Protein AF-A0ABD6Z3A2-F1 (afdb_monomer_lite)

InterPro domains:
  IPR036390 Winged helix DNA-binding domain superfamily [SSF46785] (5-78)

Radius of gyration: 15.73 Å; chains: 1; bounding box: 42×33×43 Å

Organism: Enterococcus casseliflavus (NCBI:txid37734)

pLDDT: mean 87.94, std 14.03, range [37.53, 97.94]

Secondary structure (DSSP, 8-state):
----S----HHHHHHHHHHHTSTT-B-HHHHHHH-TTS-HHHHHHHHHHHHHTTSEEEEE-SSSSS-PEEEEESS-HHHHHHHHH-HHHHHHHHHHHHHHHHT-

Structure (mmCIF, N/CA/C/O backbone):
data_AF-A0ABD6Z3A2-F1
#
_entry.id   AF-A0ABD6Z3A2-F1
#
loop_
_atom_site.group_PDB
_atom_site.id
_atom_site.type_symbol
_atom_site.label_atom_id
_atom_site.label_alt_id
_atom_site.label_comp_id
_atom_site.label_asym_id
_atom_site.label_entity_id
_atom_site.label_seq_id
_atom_site.pdbx_PDB_ins_code
_atom_site.Cartn_x
_atom_site.Cartn_y
_atom_site.Cartn_z
_atom_site.occupancy
_atom_site.B_iso_or_equiv
_atom_site.auth_seq_id
_atom_site.auth_comp_id
_atom_site.auth_asym_id
_atom_site.auth_atom_id
_atom_site.pdbx_PDB_model_num
ATOM 1 N N . MET A 1 1 ? -0.165 -19.180 -7.393 1.00 37.72 1 MET A N 1
ATOM 2 C CA . MET A 1 1 ? -1.365 -18.333 -7.566 1.00 37.72 1 MET A CA 1
ATOM 3 C C . MET A 1 1 ? -0.959 -17.129 -8.413 1.00 37.72 1 MET A C 1
ATOM 5 O O . MET A 1 1 ? -0.158 -16.334 -7.949 1.00 37.72 1 MET A O 1
ATOM 9 N N . LYS A 1 2 ? -1.377 -17.059 -9.688 1.00 37.53 2 LYS A N 1
ATOM 10 C CA . LYS A 1 2 ? -1.106 -15.896 -10.556 1.00 37.53 2 LYS A CA 1
ATOM 11 C C . LYS A 1 2 ? -1.943 -14.724 -10.041 1.00 37.53 2 LYS A C 1
ATOM 13 O O . LYS A 1 2 ? -3.163 -14.862 -9.973 1.00 37.53 2 LYS A O 1
ATOM 18 N N . LEU A 1 3 ? -1.314 -13.604 -9.693 1.00 44.84 3 LEU A N 1
ATOM 19 C CA . LEU A 1 3 ? -2.020 -12.341 -9.489 1.00 44.84 3 LEU A CA 1
ATOM 20 C C . LEU A 1 3 ? -2.655 -11.962 -10.837 1.00 44.84 3 LEU A C 1
ATOM 22 O O . LEU A 1 3 ? -1.975 -11.517 -11.758 1.00 44.84 3 LEU A O 1
ATOM 26 N N . LYS A 1 4 ? -3.961 -12.234 -10.987 1.00 45.59 4 LYS A N 1
ATOM 27 C CA . LYS A 1 4 ? -4.808 -11.587 -12.003 1.00 45.59 4 LYS A CA 1
ATOM 28 C C . LYS A 1 4 ? -4.555 -10.085 -11.882 1.00 45.59 4 LYS A C 1
ATOM 30 O O . LYS A 1 4 ? -4.406 -9.630 -10.750 1.00 45.59 4 LYS A O 1
ATOM 35 N N . MET A 1 5 ? -4.479 -9.367 -13.011 1.00 50.47 5 MET A N 1
ATOM 36 C CA . MET A 1 5 ? -4.278 -7.912 -13.045 1.00 50.47 5 MET A CA 1
ATOM 37 C C . MET A 1 5 ? -4.914 -7.256 -11.821 1.00 50.47 5 MET A C 1
ATOM 39 O O . MET A 1 5 ? -6.110 -7.407 -11.588 1.00 50.47 5 MET A O 1
ATOM 43 N N . VAL A 1 6 ? -4.047 -6.644 -11.022 1.00 63.06 6 VAL A N 1
ATOM 44 C CA . VAL A 1 6 ? -4.310 -6.004 -9.739 1.00 63.06 6 VAL A CA 1
ATOM 45 C C . VAL A 1 6 ? -5.580 -5.161 -9.853 1.00 63.06 6 VAL A C 1
ATOM 47 O O . VAL A 1 6 ? -5.559 -4.092 -10.454 1.00 63.06 6 VAL A O 1
ATOM 50 N N . ASP A 1 7 ? -6.696 -5.654 -9.311 1.00 77.06 7 ASP A N 1
ATOM 51 C CA . ASP A 1 7 ? -7.999 -4.980 -9.366 1.00 77.06 7 ASP A CA 1
ATOM 52 C C . ASP A 1 7 ? -8.056 -3.889 -8.282 1.00 77.06 7 ASP A C 1
ATOM 54 O O . ASP A 1 7 ? -8.875 -3.900 -7.357 1.00 77.06 7 ASP A O 1
ATOM 58 N N . LEU A 1 8 ? -7.064 -2.995 -8.316 1.00 90.44 8 LEU A N 1
ATOM 59 C CA . LEU A 1 8 ? -6.988 -1.819 -7.465 1.00 90.44 8 LEU A CA 1
ATOM 60 C C . LEU A 1 8 ? -7.558 -0.635 -8.230 1.00 90.44 8 LEU A C 1
ATOM 62 O O . LEU A 1 8 ? -7.088 -0.249 -9.299 1.00 90.44 8 LEU A O 1
ATOM 66 N N . THR A 1 9 ? -8.546 0.003 -7.624 1.00 93.62 9 THR A N 1
ATOM 67 C CA . THR A 1 9 ? -8.982 1.329 -8.037 1.00 93.62 9 THR A CA 1
ATOM 68 C C . THR A 1 9 ? -7.838 2.330 -7.869 1.00 93.62 9 THR A C 1
ATOM 70 O O . THR A 1 9 ? -6.937 2.160 -7.043 1.00 93.62 9 THR A O 1
ATOM 73 N N . LYS A 1 10 ? -7.908 3.451 -8.594 1.00 93.31 10 LYS A N 1
ATOM 74 C CA . LYS A 1 10 ? -6.908 4.528 -8.501 1.00 93.31 10 LYS A CA 1
ATOM 75 C C . LYS A 1 10 ? -6.663 4.994 -7.059 1.00 93.31 10 LYS A C 1
ATOM 77 O O . LYS A 1 10 ? -5.534 5.318 -6.707 1.00 93.31 10 LYS A O 1
ATOM 82 N N . ILE A 1 11 ? -7.708 5.052 -6.230 1.00 95.31 11 ILE A N 1
ATOM 83 C CA . ILE A 1 11 ? -7.574 5.475 -4.832 1.00 95.31 11 ILE A CA 1
ATOM 84 C C . ILE A 1 11 ? -6.907 4.404 -3.966 1.00 95.31 11 ILE A C 1
ATOM 86 O O . ILE A 1 11 ? -6.045 4.745 -3.163 1.00 95.31 11 ILE A O 1
ATOM 90 N N . GLU A 1 12 ? -7.246 3.128 -4.159 1.00 96.12 12 GLU A N 1
ATOM 91 C CA . GLU A 1 12 ? -6.600 2.022 -3.444 1.00 96.12 12 GLU A CA 1
ATOM 92 C C . GLU A 1 12 ? -5.116 1.943 -3.784 1.00 96.12 12 GLU A C 1
ATOM 94 O O . GLU A 1 12 ? -4.291 1.816 -2.885 1.00 9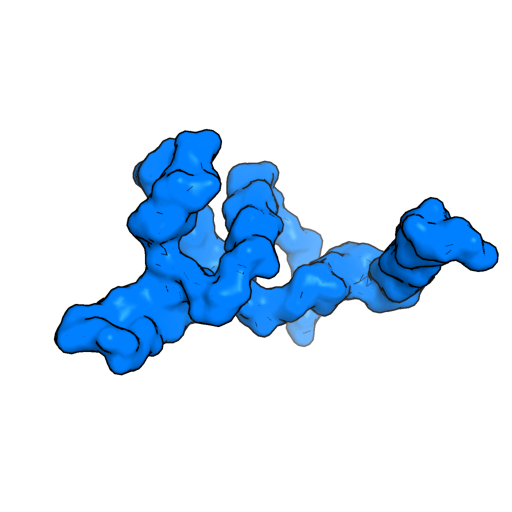6.12 12 GLU A O 1
ATOM 99 N N . TYR A 1 13 ? -4.771 2.122 -5.059 1.00 94.56 13 TYR A N 1
ATOM 100 C CA . TYR A 1 13 ? -3.383 2.194 -5.491 1.00 94.56 13 TYR A CA 1
ATOM 101 C C . TYR A 1 13 ? -2.628 3.335 -4.799 1.00 94.56 13 TYR A C 1
ATOM 103 O O . TYR A 1 13 ? -1.562 3.119 -4.233 1.00 94.56 13 TYR A O 1
ATOM 111 N N . ARG A 1 14 ? -3.193 4.551 -4.786 1.00 95.69 14 ARG A N 1
ATOM 112 C CA . ARG A 1 14 ? -2.555 5.704 -4.131 1.00 95.69 14 ARG A CA 1
ATOM 113 C C . ARG A 1 14 ? -2.334 5.474 -2.638 1.00 95.69 14 ARG A C 1
ATOM 115 O O . ARG A 1 14 ? -1.250 5.764 -2.151 1.00 95.69 14 ARG A O 1
ATOM 122 N N . VAL A 1 15 ? -3.332 4.939 -1.934 1.00 97.25 15 VAL A N 1
ATOM 123 C CA . VAL A 1 15 ? -3.203 4.627 -0.503 1.00 97.25 15 VAL A CA 1
ATOM 124 C C . VAL A 1 15 ? -2.149 3.545 -0.271 1.00 97.25 15 VAL A C 1
ATOM 126 O O . VAL A 1 15 ? -1.327 3.698 0.628 1.00 97.25 15 VAL A O 1
ATOM 129 N N . LEU A 1 16 ? -2.122 2.491 -1.093 1.00 96.12 16 LEU A N 1
ATOM 130 C CA . LEU A 1 16 ? -1.118 1.432 -0.990 1.00 96.12 16 LEU A CA 1
ATOM 131 C C . LEU A 1 16 ? 0.307 1.977 -1.178 1.00 96.12 16 LEU A C 1
ATOM 133 O O . LEU A 1 16 ? 1.186 1.647 -0.387 1.00 96.12 16 LEU A O 1
ATOM 137 N N . ILE A 1 17 ? 0.530 2.852 -2.165 1.00 94.94 17 ILE A N 1
ATOM 138 C CA . ILE A 1 17 ? 1.835 3.499 -2.372 1.00 94.94 17 ILE A CA 1
ATOM 139 C C . ILE A 1 17 ? 2.233 4.370 -1.175 1.00 94.94 17 ILE A C 1
ATOM 141 O O . ILE A 1 17 ? 3.359 4.257 -0.705 1.00 94.94 17 ILE A O 1
ATOM 145 N N . SER A 1 18 ? 1.321 5.159 -0.605 1.00 96.69 18 SER A N 1
ATOM 146 C CA . SER A 1 18 ? 1.618 5.934 0.610 1.00 96.69 18 SER A CA 1
ATOM 147 C C . SER A 1 18 ? 1.956 5.048 1.820 1.00 96.69 18 SER A C 1
ATOM 149 O O . SER A 1 18 ? 2.760 5.425 2.671 1.00 96.69 18 SER A O 1
ATOM 151 N N . LEU A 1 19 ? 1.376 3.846 1.915 1.00 96.56 19 LEU A N 1
ATOM 152 C CA . LEU A 1 19 ? 1.698 2.895 2.984 1.00 96.56 19 LEU A CA 1
ATOM 153 C C . LEU A 1 19 ? 3.109 2.306 2.851 1.00 96.56 19 LEU A C 1
ATOM 155 O O . LEU A 1 19 ? 3.710 1.976 3.871 1.00 96.56 19 LEU A O 1
ATOM 159 N N . TYR A 1 20 ? 3.671 2.231 1.640 1.00 95.44 20 TYR A N 1
ATOM 160 C CA . TYR A 1 20 ? 5.063 1.810 1.434 1.00 95.44 20 TYR A CA 1
ATOM 161 C C . TYR A 1 20 ? 6.091 2.771 2.038 1.00 95.44 20 TYR A C 1
ATOM 163 O O . TYR A 1 20 ? 7.190 2.349 2.384 1.00 95.44 20 TYR A O 1
ATOM 171 N N . GLU A 1 21 ? 5.732 4.040 2.225 1.00 93.75 21 GLU A N 1
ATOM 172 C CA . GLU A 1 21 ? 6.577 5.055 2.869 1.00 93.75 21 GLU A CA 1
ATOM 173 C C . GLU A 1 21 ? 6.478 5.037 4.411 1.00 93.75 21 GLU A C 1
ATOM 175 O O . GLU A 1 21 ? 7.005 5.923 5.093 1.00 93.75 21 GLU A O 1
ATOM 180 N N . CYS A 1 22 ? 5.724 4.096 4.986 1.00 92.56 22 CYS A N 1
ATOM 181 C CA . CYS A 1 22 ? 5.479 3.996 6.424 1.00 92.56 22 CYS A CA 1
ATOM 182 C C . CYS A 1 22 ? 6.180 2.765 7.010 1.00 92.56 22 CYS A C 1
ATOM 184 O O . CYS A 1 22 ? 5.566 1.711 7.189 1.00 92.56 22 CYS A O 1
ATOM 186 N N . GLU A 1 23 ? 7.469 2.909 7.325 1.00 85.69 23 GLU A N 1
ATOM 187 C CA . GLU A 1 23 ? 8.268 1.847 7.945 1.00 85.69 23 GLU A CA 1
ATOM 188 C C . GLU A 1 23 ? 7.617 1.306 9.229 1.00 85.69 23 GLU A C 1
ATOM 190 O O . GLU A 1 23 ? 7.171 2.065 10.090 1.00 85.69 23 GLU A O 1
ATOM 195 N N . GLY A 1 24 ? 7.566 -0.023 9.364 1.00 84.38 24 GLY A N 1
ATOM 196 C CA . GLY A 1 24 ? 6.998 -0.692 10.541 1.00 84.38 24 GLY A CA 1
ATOM 197 C C . GLY A 1 24 ? 5.466 -0.659 10.638 1.00 84.38 24 GLY A C 1
ATOM 198 O O . GLY A 1 24 ? 4.913 -1.089 11.651 1.00 84.38 24 GLY A O 1
ATOM 199 N N . GLY A 1 25 ? 4.784 -0.178 9.595 1.00 91.62 25 GLY A N 1
ATOM 200 C CA . GLY A 1 25 ? 3.331 -0.068 9.549 1.00 91.62 25 GLY A CA 1
ATOM 201 C C . GLY A 1 25 ? 2.790 1.155 10.288 1.00 91.62 25 GLY A C 1
ATOM 202 O O . GLY A 1 25 ? 3.481 1.840 11.042 1.00 91.62 25 GLY A O 1
ATOM 203 N N . ILE A 1 26 ? 1.518 1.467 10.048 1.00 95.00 26 ILE A N 1
ATOM 204 C CA . ILE A 1 26 ? 0.894 2.695 10.549 1.00 95.00 26 ILE A CA 1
ATOM 205 C C . ILE A 1 26 ? -0.546 2.451 10.988 1.00 95.00 26 ILE A C 1
ATOM 207 O O . ILE A 1 26 ? -1.256 1.620 10.426 1.00 95.00 26 ILE A O 1
ATOM 211 N N . THR A 1 27 ? -1.009 3.185 11.999 1.00 95.12 27 THR A N 1
ATOM 212 C CA . THR A 1 27 ? -2.432 3.183 12.357 1.00 95.12 27 THR A CA 1
ATOM 213 C C . THR A 1 27 ? -3.222 4.013 11.349 1.00 95.12 27 THR A C 1
ATOM 215 O O . THR A 1 27 ? -2.724 5.014 10.834 1.00 95.12 27 THR A O 1
ATOM 218 N N . LYS A 1 28 ? -4.498 3.684 11.111 1.00 95.38 28 LYS A N 1
ATOM 219 C CA . LYS A 1 28 ? -5.352 4.483 10.208 1.00 95.38 28 LYS A CA 1
ATOM 220 C C . LYS A 1 28 ? -5.411 5.963 10.608 1.00 95.38 28 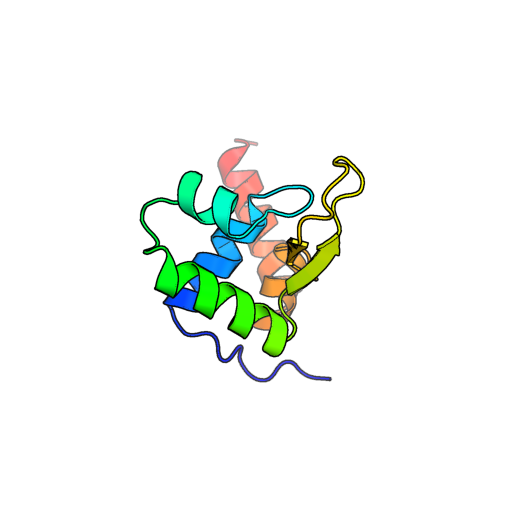LYS A C 1
ATOM 222 O O . LYS A 1 28 ? -5.405 6.848 9.756 1.00 95.38 28 LYS A O 1
ATOM 227 N N . ARG A 1 29 ? -5.423 6.237 11.917 1.00 94.00 29 ARG A N 1
ATOM 228 C CA . ARG A 1 29 ? -5.444 7.600 12.459 1.00 94.00 29 ARG A CA 1
ATOM 229 C C . ARG A 1 29 ? -4.175 8.363 12.099 1.00 94.00 29 ARG A C 1
ATOM 231 O O . ARG A 1 29 ? -4.257 9.511 11.672 1.00 94.00 29 ARG A O 1
ATOM 238 N N . ASN A 1 30 ? -3.015 7.735 12.276 1.00 94.69 30 ASN A N 1
ATOM 239 C CA . ASN A 1 30 ? -1.735 8.360 11.957 1.00 94.69 30 ASN A CA 1
ATOM 240 C C . ASN A 1 30 ? -1.529 8.473 10.444 1.00 94.69 30 ASN A C 1
ATOM 242 O O . ASN A 1 30 ? -0.969 9.467 9.997 1.00 94.69 30 ASN A O 1
ATOM 246 N N . PHE A 1 31 ? -2.060 7.531 9.660 1.00 96.75 31 PHE A N 1
ATOM 247 C CA . PHE A 1 31 ? -2.062 7.611 8.201 1.00 96.75 31 PHE A CA 1
ATOM 248 C C . PHE A 1 31 ? -2.760 8.882 7.707 1.00 96.75 31 PHE A C 1
ATOM 250 O O . PHE A 1 31 ? -2.158 9.656 6.975 1.00 96.75 31 PHE A O 1
ATOM 257 N N . VAL A 1 32 ? -3.982 9.160 8.173 1.00 96.62 32 VAL A N 1
ATOM 258 C CA . VAL A 1 32 ? -4.729 10.367 7.764 1.00 96.62 32 VAL A CA 1
ATOM 259 C C . VAL A 1 32 ? -4.057 11.658 8.249 1.00 96.62 32 VAL A C 1
ATOM 261 O O . VAL A 1 32 ? -4.144 12.681 7.580 1.00 96.62 32 VAL A O 1
ATOM 264 N N . LYS A 1 33 ? -3.360 11.630 9.393 1.00 95.75 33 LYS A N 1
ATOM 265 C CA . LYS A 1 33 ? -2.557 12.779 9.849 1.00 95.75 33 LYS A CA 1
ATOM 266 C C . LYS A 1 33 ? -1.344 13.036 8.951 1.00 95.75 33 LYS A C 1
ATOM 268 O O . LYS A 1 33 ? -1.015 14.193 8.721 1.00 95.75 33 LYS A O 1
ATOM 273 N N . LYS A 1 34 ? -0.675 11.972 8.492 1.00 96.62 34 LYS A N 1
ATOM 274 C CA . LYS A 1 34 ? 0.511 12.054 7.626 1.00 96.62 34 LYS A CA 1
ATOM 275 C C . LYS A 1 34 ? 0.139 12.425 6.185 1.00 96.62 34 LYS A C 1
ATOM 277 O O . LYS A 1 34 ? 0.863 13.195 5.569 1.00 96.62 34 LYS A O 1
ATOM 282 N N . TYR A 1 35 ? -0.998 11.928 5.699 1.00 96.38 35 TYR A N 1
ATOM 283 C CA . TYR A 1 35 ? -1.504 12.130 4.339 1.00 96.38 35 TYR A CA 1
ATOM 284 C C . TYR A 1 35 ? -2.903 12.778 4.362 1.00 96.38 35 TYR A C 1
ATOM 286 O O . TYR A 1 35 ? -3.917 12.104 4.119 1.00 96.38 35 TYR A O 1
ATOM 294 N N . PRO A 1 36 ? -2.995 14.080 4.704 1.00 95.06 36 PRO A N 1
ATOM 295 C CA . PRO A 1 36 ? -4.267 14.786 4.876 1.00 95.06 36 PRO A CA 1
ATOM 296 C C . PRO A 1 36 ? -5.066 14.945 3.574 1.00 95.06 36 PRO A C 1
ATOM 298 O O . PRO A 1 36 ? -6.253 15.276 3.616 1.00 95.06 36 PRO A O 1
ATOM 301 N N . GLU A 1 37 ? -4.461 14.688 2.412 1.00 94.94 37 GLU A N 1
ATOM 302 C CA . GLU A 1 37 ? -5.153 14.651 1.125 1.00 94.94 37 GLU A CA 1
ATOM 303 C C . GLU A 1 37 ? -6.177 13.507 1.024 1.00 94.94 37 GLU A C 1
ATOM 305 O O . GLU A 1 37 ? -7.091 13.562 0.192 1.00 94.94 37 GLU A O 1
ATOM 310 N N . PHE A 1 38 ? -6.059 12.472 1.864 1.00 95.25 38 PHE A N 1
ATOM 311 C CA . PHE A 1 38 ? -7.056 11.414 1.960 1.00 95.25 38 PHE A CA 1
ATOM 312 C C . PHE A 1 38 ? -8.096 11.749 3.032 1.00 95.25 38 PHE A C 1
ATOM 314 O O . PHE A 1 38 ? -7.808 11.811 4.226 1.00 95.25 38 PHE A O 1
ATOM 321 N N . LYS A 1 39 ? -9.361 11.892 2.617 1.00 93.31 39 LYS A N 1
ATOM 322 C CA . LYS A 1 39 ? -10.485 12.066 3.551 1.00 93.31 39 LYS A CA 1
ATOM 323 C C . LYS A 1 39 ? -10.555 10.889 4.527 1.00 93.31 39 LYS A C 1
ATOM 325 O O . LYS A 1 39 ? -10.505 9.740 4.093 1.00 93.31 39 LYS A O 1
ATOM 330 N N . LEU A 1 40 ? -10.774 11.173 5.814 1.00 94.44 40 LEU A N 1
ATOM 331 C CA . LEU A 1 40 ? -10.725 10.186 6.902 1.00 94.44 40 LEU A CA 1
ATOM 332 C C . LEU A 1 40 ? -11.533 8.911 6.612 1.00 94.44 40 LEU A C 1
ATOM 334 O O . LEU A 1 40 ? -10.971 7.818 6.601 1.00 94.44 40 LEU A O 1
ATOM 338 N N . ASN A 1 41 ? -12.826 9.046 6.304 1.00 94.31 41 ASN A N 1
ATOM 339 C CA . ASN A 1 41 ? -13.697 7.891 6.047 1.00 94.31 41 ASN A CA 1
ATOM 340 C C . ASN A 1 41 ? -13.255 7.095 4.811 1.00 94.31 41 ASN A C 1
ATOM 342 O O . ASN A 1 41 ? -13.314 5.868 4.803 1.00 94.31 41 ASN A O 1
ATOM 346 N N . THR A 1 42 ? -12.783 7.788 3.772 1.00 93.62 42 THR A N 1
ATOM 347 C CA . THR A 1 42 ? -12.296 7.154 2.543 1.00 93.62 42 THR A CA 1
ATOM 348 C C . THR A 1 42 ? -11.004 6.389 2.796 1.00 93.62 42 THR A C 1
ATOM 350 O O . THR A 1 42 ? -10.905 5.238 2.387 1.00 93.62 42 THR A O 1
ATOM 353 N N . ALA A 1 43 ? -10.041 6.989 3.499 1.00 96.88 43 ALA A N 1
ATOM 354 C CA . ALA A 1 43 ? -8.781 6.339 3.842 1.00 96.88 43 ALA A CA 1
ATOM 355 C C . ALA A 1 43 ? -9.020 5.067 4.663 1.00 96.88 43 ALA A C 1
ATOM 357 O O . ALA A 1 43 ? -8.469 4.016 4.352 1.00 96.88 43 ALA A O 1
ATOM 358 N N . TYR A 1 44 ? -9.891 5.145 5.672 1.00 97.44 44 TYR A N 1
ATOM 359 C CA . TYR A 1 44 ? -10.191 4.013 6.545 1.00 97.44 44 TYR A CA 1
ATOM 360 C C . TYR A 1 44 ? -10.803 2.848 5.765 1.00 97.44 44 TYR A C 1
ATOM 362 O O . TYR A 1 44 ? -10.323 1.723 5.891 1.00 97.44 44 TYR A O 1
ATOM 370 N N . LEU A 1 45 ? -11.805 3.138 4.929 1.00 97.56 45 LEU A N 1
ATOM 371 C CA . LEU A 1 45 ? -12.470 2.150 4.082 1.00 97.56 45 LEU A CA 1
ATOM 372 C C . LEU A 1 45 ? -11.508 1.518 3.069 1.00 97.56 45 LEU A C 1
ATOM 374 O O . LEU A 1 45 ? -11.566 0.319 2.820 1.00 97.56 45 LEU A O 1
ATOM 378 N N . VAL A 1 46 ? -10.633 2.322 2.464 1.00 97.94 46 VAL A N 1
ATOM 379 C CA . VAL A 1 46 ? -9.651 1.838 1.489 1.00 97.94 46 VAL A CA 1
ATOM 380 C C . VAL A 1 46 ? -8.614 0.936 2.154 1.00 97.94 46 VAL A C 1
ATOM 382 O O . VAL A 1 46 ? -8.286 -0.103 1.591 1.00 97.94 46 VAL A O 1
ATOM 385 N N . ILE A 1 47 ? -8.141 1.280 3.355 1.00 97.75 47 ILE A N 1
ATOM 386 C CA . ILE A 1 47 ? -7.225 0.422 4.119 1.00 97.75 47 ILE A CA 1
ATOM 387 C C . ILE A 1 47 ? -7.885 -0.929 4.425 1.00 97.75 47 ILE A C 1
ATOM 389 O O . ILE A 1 47 ? -7.252 -1.956 4.209 1.00 97.75 47 ILE A O 1
ATOM 393 N N . ASP A 1 48 ? -9.154 -0.950 4.848 1.00 96.69 48 ASP A N 1
ATOM 394 C CA . ASP A 1 48 ? -9.879 -2.213 5.079 1.00 96.69 48 ASP A CA 1
ATOM 395 C C . ASP A 1 48 ? -9.993 -3.051 3.802 1.00 96.69 48 ASP A C 1
ATOM 397 O O . ASP A 1 48 ? -9.649 -4.228 3.801 1.00 96.69 48 ASP A O 1
ATOM 401 N N . ARG A 1 49 ? -10.360 -2.433 2.675 1.00 96.62 49 ARG A N 1
ATOM 402 C CA . ARG A 1 49 ? -10.426 -3.137 1.383 1.00 96.62 49 ARG A CA 1
ATOM 403 C C . ARG A 1 49 ? -9.078 -3.700 0.945 1.00 96.62 49 ARG A C 1
ATOM 405 O O . ARG A 1 49 ? -9.030 -4.767 0.342 1.00 96.62 49 ARG A O 1
ATOM 412 N N . LEU A 1 50 ? -7.986 -2.986 1.207 1.00 96.31 50 LEU A N 1
ATOM 413 C CA . LEU A 1 50 ? -6.639 -3.459 0.898 1.00 96.31 50 LEU A CA 1
ATOM 414 C C . LEU A 1 50 ? -6.229 -4.646 1.788 1.00 96.31 50 LEU A C 1
ATOM 416 O O . LEU A 1 50 ? -5.511 -5.525 1.308 1.00 96.31 50 LEU A O 1
ATOM 420 N N . VAL A 1 51 ? -6.707 -4.706 3.036 1.00 96.06 51 VAL A N 1
ATOM 421 C CA . VAL A 1 51 ? -6.583 -5.899 3.895 1.00 96.06 51 VAL A CA 1
ATOM 422 C C . VAL A 1 51 ? -7.395 -7.056 3.312 1.00 96.06 51 VAL A C 1
ATOM 424 O O . VAL A 1 51 ? -6.836 -8.126 3.088 1.00 96.06 51 VAL A O 1
ATOM 427 N N . ASP A 1 52 ? -8.670 -6.835 2.977 1.00 94.81 52 ASP A N 1
ATOM 428 C CA . ASP A 1 52 ? -9.555 -7.873 2.421 1.00 94.81 52 ASP A CA 1
ATOM 429 C C . ASP A 1 52 ? -9.018 -8.456 1.103 1.00 94.81 52 ASP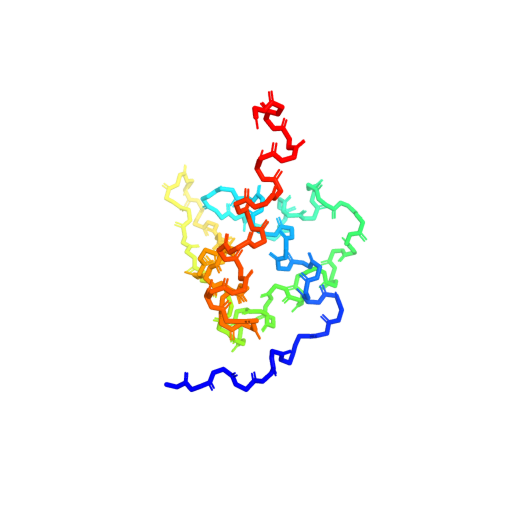 A C 1
ATOM 431 O O . ASP A 1 52 ? -9.150 -9.648 0.826 1.00 94.81 52 ASP A O 1
ATOM 435 N N . LYS A 1 53 ? -8.373 -7.615 0.288 1.00 93.31 53 LYS A N 1
ATOM 436 C CA . LYS A 1 53 ? -7.722 -8.010 -0.969 1.00 93.31 53 LYS 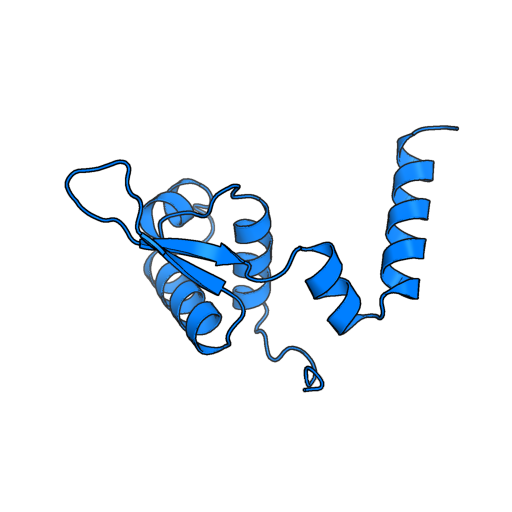A CA 1
ATOM 437 C C . LYS A 1 53 ? -6.351 -8.674 -0.775 1.00 93.31 53 LYS A C 1
ATOM 439 O O . LYS A 1 53 ? -5.754 -9.107 -1.759 1.00 93.31 53 LYS A O 1
ATOM 444 N N . GLY A 1 54 ? -5.839 -8.750 0.454 1.00 93.56 54 GLY A N 1
ATOM 445 C CA . GLY A 1 54 ? -4.559 -9.387 0.766 1.00 93.56 54 GLY A CA 1
ATOM 446 C C . GLY A 1 54 ? -3.329 -8.580 0.340 1.00 93.56 54 GLY A C 1
ATOM 447 O O . GLY A 1 54 ? -2.297 -9.171 0.027 1.00 93.56 54 GLY A O 1
ATOM 448 N N . TYR A 1 55 ? -3.422 -7.247 0.299 1.00 94.19 55 TYR A N 1
ATOM 449 C CA . TYR A 1 55 ? -2.267 -6.365 0.067 1.00 94.19 55 TYR A CA 1
ATOM 450 C C . TYR A 1 55 ? -1.610 -5.897 1.367 1.00 94.19 55 TYR A C 1
ATOM 452 O O . TYR A 1 55 ? -0.413 -5.605 1.373 1.00 94.19 55 TYR A O 1
ATOM 460 N N . LEU A 1 56 ? -2.381 -5.821 2.455 1.00 96.12 56 LEU A N 1
ATOM 461 C CA . LEU A 1 56 ? -1.912 -5.362 3.759 1.00 96.12 56 LEU A CA 1
ATOM 462 C C . LEU A 1 56 ? -2.041 -6.460 4.806 1.00 96.12 56 LEU A C 1
ATOM 464 O O . LEU A 1 56 ? -3.037 -7.181 4.848 1.00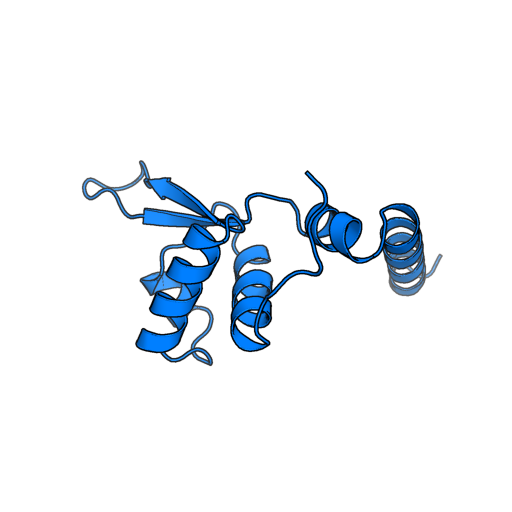 96.12 56 LEU A O 1
ATOM 468 N N . GLU A 1 57 ? -1.058 -6.525 5.690 1.00 94.38 57 GLU A N 1
ATOM 469 C CA . GLU A 1 57 ? -1.155 -7.250 6.949 1.00 94.38 57 GLU A CA 1
ATOM 470 C C . GLU A 1 57 ? -1.599 -6.296 8.061 1.00 94.38 57 GLU A C 1
ATOM 472 O O . GLU A 1 57 ? -1.352 -5.087 8.025 1.00 94.38 57 GLU A O 1
ATOM 477 N N . MET A 1 58 ? -2.274 -6.861 9.059 1.00 93.31 58 MET A N 1
ATOM 478 C CA . MET A 1 58 ? -2.703 -6.155 10.256 1.00 93.31 58 MET A CA 1
ATOM 479 C C . MET A 1 58 ? -1.982 -6.757 11.459 1.00 93.31 58 MET A C 1
ATOM 481 O O . MET A 1 58 ? -2.251 -7.892 11.849 1.00 93.31 58 MET A O 1
ATOM 485 N N . ASN A 1 59 ? -1.111 -5.964 12.071 1.00 89.12 59 ASN A N 1
ATOM 486 C CA . ASN A 1 59 ? -0.359 -6.323 13.266 1.00 89.12 59 ASN A CA 1
ATOM 487 C C . ASN A 1 59 ? -0.809 -5.472 14.460 1.00 89.12 59 ASN A C 1
ATOM 489 O O . ASN A 1 59 ? -1.475 -4.450 14.301 1.00 89.12 59 ASN A O 1
ATOM 493 N N . TYR A 1 60 ? -0.440 -5.880 15.672 1.00 84.62 60 TYR A N 1
ATOM 494 C CA . TYR A 1 60 ? -0.709 -5.104 16.884 1.00 84.62 60 TYR A CA 1
ATOM 495 C C . TYR A 1 60 ? 0.569 -4.443 17.392 1.00 84.62 60 TYR A C 1
ATOM 497 O O . TYR A 1 60 ? 1.602 -5.098 17.554 1.00 84.62 60 TYR A O 1
ATOM 505 N N . SER A 1 61 ? 0.491 -3.144 17.682 1.00 76.44 61 SER A N 1
ATOM 506 C CA . SER A 1 61 ? 1.546 -2.436 18.402 1.00 76.44 61 SER A CA 1
ATOM 507 C C . SER A 1 61 ? 1.710 -3.042 19.795 1.00 76.44 61 SER A C 1
ATOM 509 O O . SER A 1 61 ? 0.755 -3.104 20.568 1.00 76.44 61 SER A O 1
ATOM 511 N N . LYS A 1 62 ? 2.938 -3.449 20.132 1.00 67.06 62 LYS A N 1
ATOM 512 C CA . LYS A 1 62 ? 3.312 -3.885 21.489 1.00 67.06 62 LYS A CA 1
ATOM 513 C C . LYS A 1 62 ? 3.728 -2.722 22.403 1.00 67.06 62 LYS A C 1
ATOM 515 O O . LYS A 1 62 ? 4.086 -2.962 23.548 1.00 67.06 62 LYS A O 1
ATOM 520 N N . LYS A 1 63 ? 3.759 -1.480 21.897 1.00 63.12 63 LYS A N 1
ATOM 521 C CA . LYS A 1 63 ? 4.371 -0.329 22.594 1.00 63.12 63 LYS A CA 1
ATOM 522 C C . LYS A 1 63 ? 3.453 0.381 23.592 1.00 63.12 63 LYS A C 1
ATOM 524 O O . LYS A 1 63 ? 3.943 1.201 24.358 1.00 63.12 63 LYS A O 1
ATOM 529 N N . THR A 1 64 ? 2.154 0.105 23.584 1.00 55.66 64 THR A N 1
ATOM 530 C CA . THR A 1 64 ? 1.164 0.821 24.400 1.00 55.66 64 THR A CA 1
ATOM 531 C C . THR A 1 64 ? 0.249 -0.157 25.129 1.00 55.66 64 THR A C 1
ATOM 533 O O . THR A 1 64 ? -0.057 -1.222 24.599 1.00 55.66 64 THR A O 1
ATOM 536 N N . GLU A 1 65 ? -0.221 0.223 26.325 1.00 56.28 65 GLU A N 1
ATOM 537 C CA . GLU A 1 65 ? -1.204 -0.542 27.123 1.00 56.28 65 GLU A CA 1
ATOM 538 C C . GLU A 1 65 ? -2.511 -0.810 26.351 1.00 56.28 65 GLU A C 1
ATOM 540 O O . GLU A 1 65 ? -3.223 -1.775 26.620 1.00 56.28 65 GLU A O 1
ATOM 545 N N . LEU A 1 66 ? -2.793 0.010 25.334 1.00 61.25 66 LEU A N 1
ATOM 546 C CA . LEU A 1 66 ? -3.832 -0.209 24.336 1.00 61.25 66 LEU A CA 1
ATOM 547 C C . LEU A 1 66 ? -3.195 -0.729 23.045 1.00 61.25 66 LEU A C 1
ATOM 549 O O . LEU A 1 66 ? -2.386 -0.046 22.414 1.00 61.25 66 LEU A O 1
ATOM 553 N N . SER A 1 67 ? -3.569 -1.941 22.644 1.00 73.25 67 SER A N 1
ATOM 554 C CA . SER A 1 67 ? -3.089 -2.587 21.422 1.00 73.25 67 SER A CA 1
ATOM 555 C C . SER A 1 67 ? -3.700 -1.898 20.196 1.00 73.25 67 SER A C 1
ATOM 557 O O . SER A 1 67 ? -4.848 -2.144 19.826 1.00 73.25 67 SER A O 1
ATOM 559 N N . GLU A 1 68 ? -2.939 -1.015 19.550 1.00 84.69 68 GLU A N 1
ATOM 560 C CA . GLU A 1 68 ? -3.370 -0.368 18.306 1.00 84.69 68 GLU A CA 1
ATOM 561 C C . GLU A 1 68 ? -3.049 -1.242 17.086 1.00 84.69 68 GLU A C 1
ATOM 563 O O . GLU A 1 68 ? -1.976 -1.842 16.996 1.00 84.69 68 GLU A O 1
ATOM 568 N N . LYS A 1 69 ? -3.979 -1.289 16.124 1.00 92.06 69 LYS A N 1
ATOM 569 C CA . LYS A 1 69 ? -3.795 -1.987 14.845 1.00 92.06 69 LYS A CA 1
ATOM 570 C C . LYS A 1 69 ? -2.874 -1.180 13.928 1.00 92.06 69 LYS A C 1
ATOM 572 O O . LYS A 1 69 ? -3.197 -0.043 13.571 1.00 92.06 69 LYS A O 1
ATOM 577 N N . LEU A 1 70 ? -1.763 -1.790 13.536 1.00 94.69 70 LEU A N 1
ATOM 578 C CA . LEU A 1 70 ? -0.813 -1.296 12.548 1.00 94.69 70 LEU A CA 1
ATOM 579 C C . LEU A 1 70 ? -1.045 -2.015 11.224 1.00 94.69 70 LEU A C 1
ATOM 581 O O . LEU A 1 70 ? -1.226 -3.230 11.199 1.00 94.69 70 LEU A O 1
ATOM 585 N N . PHE A 1 71 ? -1.032 -1.250 10.140 1.00 96.56 71 PHE A N 1
ATOM 586 C CA . PHE A 1 71 ? -1.226 -1.747 8.787 1.00 96.56 71 PHE A CA 1
ATOM 587 C C . PHE A 1 71 ? 0.054 -1.519 7.985 1.00 96.56 71 PHE A C 1
ATOM 589 O O . PHE A 1 71 ? 0.548 -0.388 7.934 1.00 96.56 71 PHE A O 1
ATOM 596 N N . SER A 1 72 ? 0.575 -2.579 7.373 1.00 95.62 72 SER A N 1
ATOM 597 C CA . SER A 1 72 ? 1.786 -2.566 6.541 1.00 95.62 72 SER A CA 1
ATOM 598 C C . SER A 1 72 ? 1.564 -3.367 5.254 1.00 95.62 72 SER A C 1
ATOM 600 O O . SER A 1 72 ? 0.803 -4.336 5.265 1.00 95.62 72 SER A O 1
ATOM 602 N N . PRO A 1 73 ? 2.202 -2.988 4.131 1.00 96.12 73 PRO A N 1
ATOM 603 C CA . PRO A 1 73 ? 2.211 -3.820 2.933 1.00 96.12 73 PRO A CA 1
ATOM 604 C C . PRO A 1 73 ? 2.848 -5.189 3.193 1.00 96.12 73 PRO A C 1
ATOM 606 O O . PRO A 1 73 ? 3.916 -5.267 3.792 1.00 96.12 73 PRO A O 1
ATOM 609 N N . ILE A 1 74 ? 2.215 -6.262 2.704 1.00 94.12 74 ILE A N 1
ATOM 610 C CA . ILE A 1 74 ? 2.710 -7.645 2.881 1.00 94.12 74 ILE A CA 1
ATOM 611 C C . ILE A 1 74 ? 3.986 -7.896 2.070 1.00 94.12 74 ILE A C 1
ATOM 613 O O . ILE A 1 74 ? 4.879 -8.626 2.490 1.00 94.12 74 ILE A O 1
ATOM 617 N N . LYS A 1 75 ? 4.051 -7.324 0.867 1.00 92.44 75 LYS A N 1
ATOM 618 C CA . LYS A 1 75 ? 5.175 -7.468 -0.063 1.00 92.44 75 LYS A CA 1
ATOM 619 C C . LYS A 1 75 ? 5.978 -6.192 -0.101 1.00 92.44 75 LYS A C 1
ATOM 621 O O . LYS A 1 75 ? 5.376 -5.132 0.022 1.00 92.44 75 LYS A O 1
ATOM 626 N N . SER A 1 76 ? 7.277 -6.280 -0.381 1.00 92.06 76 SER A N 1
ATOM 627 C CA . SER A 1 76 ? 8.085 -5.101 -0.701 1.00 92.06 76 SER A CA 1
ATOM 628 C C . SER A 1 76 ? 7.537 -4.375 -1.939 1.00 92.06 76 SER A C 1
ATOM 630 O O . SER A 1 76 ? 6.845 -4.969 -2.772 1.00 92.06 76 SER A O 1
ATOM 632 N N . ILE A 1 77 ? 7.854 -3.085 -2.083 1.00 9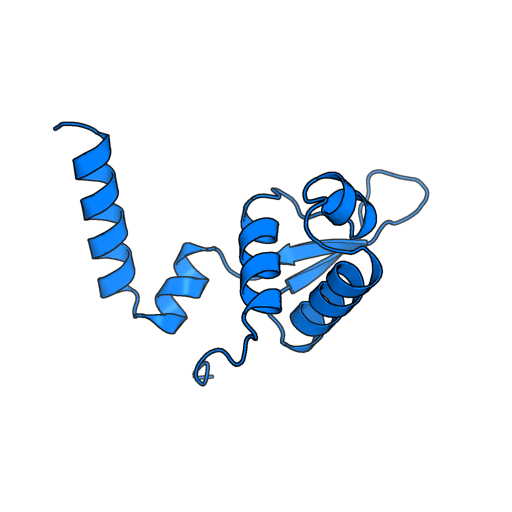1.81 77 ILE A N 1
ATOM 633 C CA . ILE A 1 77 ? 7.403 -2.301 -3.242 1.00 91.81 77 ILE A CA 1
ATOM 634 C C . ILE A 1 77 ? 7.944 -2.887 -4.556 1.00 91.81 77 ILE A C 1
ATOM 636 O O . ILE A 1 77 ? 7.237 -2.936 -5.562 1.00 91.81 77 ILE A O 1
ATOM 640 N N . THR A 1 78 ? 9.176 -3.401 -4.538 1.00 91.25 78 THR A N 1
ATOM 641 C CA . THR A 1 78 ? 9.807 -4.056 -5.686 1.00 91.25 78 THR A CA 1
ATOM 642 C C . THR A 1 78 ? 9.117 -5.362 -6.051 1.00 91.25 78 THR A C 1
ATOM 644 O O . THR A 1 78 ? 8.921 -5.612 -7.240 1.00 91.25 78 THR A O 1
ATOM 647 N N . ASP A 1 79 ? 8.697 -6.166 -5.071 1.00 92.38 79 ASP A N 1
ATOM 648 C CA . ASP A 1 79 ? 7.968 -7.414 -5.332 1.00 92.38 79 ASP A CA 1
ATOM 649 C C . ASP A 1 79 ? 6.574 -7.131 -5.893 1.00 92.38 79 ASP A C 1
ATOM 651 O O . ASP A 1 79 ? 6.170 -7.752 -6.875 1.00 92.38 79 ASP A O 1
ATOM 655 N N . PHE A 1 80 ? 5.867 -6.142 -5.333 1.00 91.56 80 PHE A N 1
ATOM 656 C CA . PHE A 1 80 ? 4.561 -5.710 -5.834 1.00 91.56 80 PHE A CA 1
ATOM 657 C C . PHE A 1 80 ? 4.617 -5.320 -7.316 1.00 91.56 80 PHE A C 1
ATOM 659 O O . PHE A 1 80 ? 3.807 -5.787 -8.121 1.00 91.56 80 PHE A O 1
ATOM 666 N N . TYR A 1 81 ? 5.602 -4.508 -7.704 1.00 91.00 81 TYR A N 1
ATOM 667 C CA . TYR A 1 81 ? 5.784 -4.147 -9.108 1.00 91.00 81 TYR A CA 1
ATOM 668 C C . TYR A 1 81 ? 6.303 -5.304 -9.961 1.00 91.00 81 TYR A C 1
ATOM 670 O O . TYR A 1 81 ? 5.940 -5.401 -11.133 1.00 91.00 81 TYR A O 1
ATOM 678 N N . SER A 1 82 ? 7.125 -6.191 -9.399 1.00 92.50 82 SER A N 1
ATOM 679 C CA . SER A 1 82 ? 7.648 -7.357 -10.121 1.00 92.50 82 SER A CA 1
ATOM 680 C C . SER A 1 82 ? 6.542 -8.344 -10.470 1.00 92.50 82 SER A C 1
ATOM 682 O O . SER A 1 82 ? 6.563 -8.910 -11.562 1.00 92.50 82 SER A O 1
ATOM 684 N N . ASP A 1 83 ? 5.545 -8.503 -9.601 1.00 88.62 83 ASP A N 1
ATOM 685 C CA . ASP A 1 83 ? 4.350 -9.293 -9.899 1.00 88.62 83 ASP A CA 1
ATOM 686 C C . ASP A 1 83 ? 3.514 -8.682 -11.035 1.00 88.62 83 ASP A C 1
ATOM 688 O O . ASP A 1 83 ? 2.887 -9.412 -11.803 1.00 88.62 83 ASP A O 1
ATOM 692 N N . MET A 1 84 ? 3.493 -7.348 -11.142 1.00 86.31 84 MET A N 1
ATOM 693 C CA . MET A 1 84 ? 2.678 -6.618 -12.119 1.00 86.31 84 MET A CA 1
ATOM 694 C C . MET A 1 84 ? 3.340 -6.531 -13.499 1.00 86.31 84 MET A C 1
ATOM 696 O O . MET A 1 84 ? 2.682 -6.731 -14.518 1.00 86.31 84 MET A O 1
ATOM 700 N N . PHE A 1 85 ? 4.634 -6.222 -13.531 1.00 87.81 85 PHE A N 1
ATOM 701 C CA . PHE A 1 85 ? 5.366 -5.889 -14.756 1.00 87.81 85 PHE A CA 1
ATOM 702 C C . PHE A 1 85 ? 6.451 -6.908 -15.116 1.00 87.81 85 PHE A C 1
ATOM 704 O O . PHE A 1 85 ? 7.044 -6.831 -16.192 1.00 87.81 85 PHE A O 1
ATOM 711 N N . GLY A 1 86 ? 6.701 -7.880 -14.240 1.00 90.31 86 GLY A N 1
ATOM 712 C CA . GLY A 1 86 ? 7.778 -8.849 -14.373 1.00 90.31 86 GLY A CA 1
ATOM 713 C C . GLY A 1 86 ? 9.080 -8.359 -13.740 1.00 90.31 86 GLY A C 1
ATOM 714 O O . GLY A 1 86 ? 9.532 -7.234 -13.963 1.00 90.31 86 GLY A O 1
ATOM 715 N N . ILE A 1 87 ? 9.732 -9.256 -12.997 1.00 92.12 87 ILE A N 1
ATOM 716 C CA . ILE A 1 87 ? 10.962 -8.970 -12.245 1.00 92.12 87 ILE A CA 1
ATOM 717 C C . ILE A 1 87 ? 12.077 -8.371 -13.114 1.00 92.12 87 ILE A C 1
ATOM 719 O O . ILE A 1 87 ? 12.721 -7.406 -12.715 1.00 92.12 87 ILE A O 1
ATOM 723 N N . CYS A 1 88 ? 12.268 -8.870 -14.341 1.00 91.31 88 CYS A N 1
ATOM 724 C CA . CYS A 1 88 ? 13.306 -8.362 -15.240 1.00 91.31 88 CYS A CA 1
ATOM 725 C C . CYS A 1 88 ? 13.051 -6.915 -15.687 1.00 91.31 88 CYS A C 1
ATOM 727 O O . CYS A 1 88 ? 14.006 -6.165 -15.887 1.00 91.31 88 CYS A O 1
ATOM 729 N N . ALA A 1 89 ? 11.787 -6.519 -15.869 1.00 91.75 89 ALA A N 1
ATOM 730 C CA . ALA A 1 89 ? 11.437 -5.157 -16.267 1.00 91.75 89 ALA A CA 1
ATOM 731 C C . ALA A 1 89 ? 11.646 -4.173 -15.109 1.00 91.75 89 ALA A C 1
ATOM 733 O O . ALA A 1 89 ? 12.198 -3.088 -15.313 1.00 91.75 89 ALA A O 1
ATOM 734 N N . VAL A 1 90 ? 11.269 -4.579 -13.894 1.00 93.81 90 VAL A N 1
ATOM 735 C CA . VAL A 1 90 ? 11.470 -3.779 -12.680 1.00 93.81 90 VAL A CA 1
ATOM 736 C C . VAL A 1 90 ? 12.956 -3.616 -12.378 1.00 93.81 90 VAL A C 1
ATOM 738 O O . VAL A 1 90 ? 13.417 -2.486 -12.249 1.00 93.81 90 VAL A O 1
ATOM 741 N N . ASP A 1 91 ? 13.729 -4.705 -12.370 1.00 92.50 91 ASP A N 1
ATOM 742 C CA . ASP A 1 91 ? 15.173 -4.669 -12.100 1.00 92.50 91 ASP A CA 1
ATOM 743 C C . ASP A 1 91 ? 15.929 -3.768 -13.091 1.00 92.50 91 ASP A C 1
ATOM 745 O O . ASP A 1 91 ? 16.720 -2.914 -12.683 1.00 92.50 91 ASP A O 1
ATOM 749 N N . ARG A 1 92 ? 15.642 -3.885 -14.397 1.00 93.50 92 ARG A N 1
ATOM 750 C CA . ARG A 1 92 ? 16.252 -3.008 -15.413 1.00 93.50 92 ARG A CA 1
ATOM 751 C C . ARG A 1 92 ? 15.899 -1.542 -15.194 1.00 93.50 92 ARG A C 1
ATOM 753 O O . ARG A 1 92 ? 16.780 -0.694 -15.312 1.00 93.50 92 ARG A O 1
ATOM 760 N N . THR A 1 93 ? 14.635 -1.250 -14.893 1.00 94.25 93 THR A N 1
ATOM 761 C CA . THR A 1 93 ? 14.167 0.124 -14.662 1.00 94.25 93 THR A CA 1
ATOM 762 C C . THR A 1 93 ? 14.835 0.725 -13.432 1.00 94.25 93 THR A C 1
ATOM 764 O O . THR A 1 93 ? 15.409 1.804 -13.529 1.00 94.25 93 THR A O 1
ATOM 767 N N . VAL A 1 94 ? 14.842 0.007 -12.305 1.00 90.94 94 VAL A N 1
ATOM 768 C CA . VAL A 1 94 ? 15.481 0.464 -11.062 1.00 90.94 94 VAL A CA 1
ATOM 769 C C . VAL A 1 94 ? 16.973 0.714 -11.283 1.00 90.94 94 VAL A C 1
ATOM 771 O O . VAL A 1 94 ? 17.461 1.790 -10.950 1.00 90.94 94 VAL A O 1
ATOM 774 N N . LYS A 1 95 ? 17.695 -0.218 -11.920 1.00 92.19 95 LYS A N 1
ATOM 775 C CA . LYS A 1 95 ? 19.124 -0.040 -12.240 1.00 92.19 95 LYS A CA 1
ATOM 776 C C . LYS A 1 95 ? 19.382 1.163 -13.140 1.00 92.19 95 LYS A C 1
ATOM 778 O O . LYS A 1 95 ? 20.361 1.871 -12.926 1.00 92.19 95 LYS A O 1
ATOM 783 N N . LYS A 1 96 ? 18.536 1.383 -14.150 1.00 92.56 96 LYS A N 1
ATOM 784 C CA . LYS A 1 96 ? 18.650 2.537 -15.047 1.00 92.56 96 LYS A CA 1
ATOM 785 C C . LYS A 1 96 ? 18.460 3.848 -14.280 1.00 92.56 96 LYS A C 1
ATOM 787 O O . LYS A 1 96 ? 19.324 4.707 -14.377 1.00 92.56 96 LYS A O 1
ATOM 792 N N . VAL A 1 97 ? 17.395 3.956 -13.485 1.00 92.62 97 VAL A N 1
ATOM 793 C CA . VAL A 1 97 ? 17.108 5.153 -12.677 1.00 92.62 97 VAL A CA 1
ATOM 794 C C . VAL A 1 97 ? 18.228 5.423 -11.675 1.00 92.62 97 VAL A C 1
ATOM 796 O O . VAL A 1 97 ? 18.656 6.560 -11.546 1.00 92.62 97 VAL A O 1
ATOM 799 N N . ILE A 1 98 ? 18.754 4.391 -11.004 1.00 92.00 98 ILE A N 1
ATOM 800 C CA . ILE A 1 98 ? 19.894 4.560 -10.092 1.00 92.00 98 ILE A CA 1
ATOM 801 C C . ILE A 1 98 ? 21.091 5.152 -10.841 1.00 92.00 98 ILE A C 1
ATOM 803 O O . ILE A 1 98 ? 21.628 6.146 -10.378 1.00 92.00 98 ILE A O 1
ATOM 807 N N . ARG A 1 99 ? 21.466 4.609 -12.009 1.00 91.38 99 ARG A N 1
ATOM 808 C CA . ARG A 1 99 ? 22.583 5.147 -12.811 1.00 91.38 99 ARG A CA 1
ATOM 809 C C . ARG A 1 99 ? 22.368 6.604 -13.214 1.00 91.38 99 ARG A C 1
ATOM 811 O O . ARG A 1 99 ? 23.295 7.391 -13.103 1.00 91.38 99 ARG A O 1
ATOM 818 N N . GLU A 1 100 ? 21.155 6.947 -13.646 1.00 93.12 100 GLU A N 1
ATOM 819 C CA . GLU A 1 100 ? 20.781 8.322 -14.007 1.00 93.12 100 GLU A CA 1
ATOM 820 C C . GLU A 1 100 ? 20.834 9.285 -12.812 1.00 93.12 100 GLU A C 1
ATOM 822 O O . GLU A 1 100 ? 21.067 10.471 -13.002 1.00 93.12 100 GLU A O 1
ATOM 827 N N . LEU A 1 101 ? 20.617 8.796 -11.587 1.00 92.00 101 LEU A N 1
ATOM 828 C CA . LEU A 1 101 ? 20.676 9.609 -10.369 1.00 92.00 101 LEU A CA 1
ATOM 829 C C . LEU A 1 101 ? 22.078 9.697 -9.758 1.00 92.00 101 LEU A C 1
ATOM 831 O O . LEU A 1 101 ? 22.345 10.629 -9.003 1.00 92.00 101 LEU A O 1
ATOM 835 N N . THR A 1 102 ? 22.947 8.717 -10.010 1.00 87.44 102 THR A N 1
ATOM 836 C CA . THR A 1 102 ? 24.267 8.627 -9.369 1.00 87.44 102 THR A CA 1
ATOM 837 C C . THR A 1 102 ? 25.418 9.182 -10.207 1.00 87.44 102 THR A C 1
ATOM 839 O O . THR A 1 102 ? 26.548 9.069 -9.745 1.00 87.44 102 THR A O 1
ATOM 842 N N . ASP A 1 103 ? 25.155 9.754 -11.392 1.00 59.66 103 ASP A N 1
ATOM 843 C CA . ASP A 1 103 ? 26.151 10.366 -12.297 1.00 59.66 103 ASP A CA 1
ATOM 844 C C . ASP A 1 103 ? 27.500 9.608 -12.333 1.00 59.66 103 ASP A C 1
ATOM 846 O O . ASP A 1 103 ? 28.559 10.152 -12.009 1.00 59.66 103 ASP A O 1
ATOM 850 N N . TYR A 1 104 ? 27.454 8.326 -12.717 1.00 53.75 104 TYR A N 1
ATOM 851 C CA . TYR A 1 104 ? 28.632 7.494 -13.004 1.00 53.75 104 TYR A CA 1
ATOM 852 C C . TYR A 1 104 ? 28.523 6.851 -14.386 1.00 53.75 104 TYR A C 1
ATOM 854 O O . TYR A 1 104 ? 27.430 6.323 -14.705 1.00 53.75 104 TYR A O 1
#

Sequence (104 aa):
MKLKMVDLTKIEYRVLISLYECEGGITKRNFVKKYPEFKLNTAYLVIDRLVDKGYLEMNYSKKTELSEKLFSPIKSITDFYSDMFGICAVDRTVKKVIRELTDY

Foldseek 3Di:
DQPDAPPDDPLLVVLLVLLLVPPPFDFLVVSCVVVVVDDSVRSVVSLVVCVVVPQWDWDWDPPDPDTTTGIHGPDHPLVVVCSNPNNVVSVVVVVVVCCVVVVD